Protein AF-A0A7W0XIB0-F1 (afdb_monomer_lite)

Radius of gyration: 14.89 Å; chains: 1; bounding box: 35×38×38 Å

Secondary structure (DSSP, 8-state):
---PPP-SSSHHHHHHHHHHHHTT-HHHHHHHHHHHHHHHTT-TTTHHHHHHHHHHHHHTT-HHHHHHHHHHHHHTT---HHHHHH-GGGGGGTT-HHHHHHHHHHHHHHHHHHHT-

Structure (mmCIF, N/CA/C/O backbone):
data_AF-A0A7W0XIB0-F1
#
_entry.id   AF-A0A7W0XIB0-F1
#
loop_
_atom_site.group_PDB
_atom_site.id
_atom_site.type_symbol
_atom_site.label_atom_id
_atom_site.label_alt_id
_atom_site.label_comp_id
_atom_site.label_asym_id
_atom_site.label_entity_id
_atom_site.label_seq_id
_atom_site.pdbx_PDB_ins_code
_atom_site.Cartn_x
_atom_site.Cartn_y
_atom_site.Cartn_z
_atom_site.occupancy
_atom_site.B_iso_or_equiv
_atom_site.auth_seq_id
_atom_site.auth_comp_id
_atom_site.auth_asym_id
_atom_site.auth_atom_id
_atom_site.pdbx_PDB_model_num
ATOM 1 N N . MET A 1 1 ? 15.693 24.400 22.013 1.00 48.78 1 MET A N 1
ATOM 2 C CA . MET A 1 1 ? 14.545 23.587 21.547 1.00 48.78 1 MET A CA 1
ATOM 3 C C . MET A 1 1 ? 15.015 22.758 20.361 1.00 48.78 1 MET A C 1
ATOM 5 O O . MET A 1 1 ? 15.563 23.350 19.443 1.00 48.78 1 MET A O 1
ATOM 9 N N . LYS A 1 2 ? 14.892 21.423 20.384 1.00 52.94 2 LYS A N 1
ATOM 10 C CA . LYS A 1 2 ? 15.227 20.599 19.208 1.00 52.94 2 LYS A CA 1
ATOM 11 C C . LYS A 1 2 ? 14.137 20.799 18.153 1.00 52.94 2 LYS A C 1
ATOM 13 O O . LYS A 1 2 ? 12.975 20.513 18.425 1.00 52.94 2 LYS A O 1
ATOM 18 N N . THR A 1 3 ? 14.498 21.316 16.986 1.00 58.09 3 THR A N 1
ATOM 19 C CA . THR A 1 3 ? 13.611 21.398 15.823 1.00 58.09 3 THR A CA 1
ATOM 20 C C . THR A 1 3 ? 13.573 20.031 15.156 1.00 58.09 3 THR A C 1
ATOM 22 O O . THR A 1 3 ? 14.567 19.591 14.584 1.00 58.09 3 THR A O 1
ATOM 25 N N . TYR A 1 4 ? 12.449 19.330 15.277 1.00 63.25 4 TYR A N 1
ATOM 26 C CA . TYR A 1 4 ? 12.231 18.083 14.550 1.00 63.25 4 TYR A CA 1
ATOM 27 C C . TYR A 1 4 ? 11.882 18.394 13.096 1.00 63.25 4 TYR A C 1
ATOM 29 O O . TYR A 1 4 ? 11.155 19.353 12.826 1.00 63.25 4 TYR A O 1
ATOM 37 N N . ALA A 1 5 ? 12.403 17.583 12.174 1.00 69.00 5 ALA A N 1
ATOM 38 C CA . ALA A 1 5 ? 12.057 17.688 10.765 1.00 69.00 5 ALA A CA 1
ATOM 39 C C . ALA A 1 5 ? 10.541 17.521 10.592 1.00 69.00 5 ALA A C 1
ATOM 41 O O . ALA A 1 5 ? 9.917 16.659 11.219 1.00 69.00 5 ALA A O 1
ATOM 42 N N . LYS A 1 6 ? 9.948 18.377 9.762 1.00 79.19 6 LYS A N 1
ATOM 43 C CA . LYS A 1 6 ? 8.540 18.268 9.390 1.00 79.19 6 LYS A CA 1
ATOM 44 C C . LYS A 1 6 ? 8.368 16.988 8.565 1.00 79.19 6 LYS A C 1
ATOM 46 O O . LYS A 1 6 ? 9.267 16.607 7.822 1.00 79.19 6 LYS A O 1
ATOM 51 N N . ASP A 1 7 ? 7.233 16.309 8.702 1.00 82.88 7 ASP A N 1
ATOM 52 C CA . ASP A 1 7 ? 6.893 15.192 7.816 1.00 82.88 7 ASP A CA 1
ATOM 53 C C . ASP A 1 7 ? 6.591 15.764 6.428 1.00 82.88 7 ASP A C 1
ATOM 55 O O . ASP A 1 7 ? 5.462 16.147 6.155 1.00 82.88 7 ASP A O 1
ATOM 59 N N . GLU A 1 8 ? 7.616 15.942 5.598 1.00 82.06 8 GLU A N 1
ATOM 60 C CA . GLU A 1 8 ? 7.495 16.583 4.281 1.00 82.06 8 GLU A CA 1
ATOM 61 C C . GLU A 1 8 ? 6.928 15.635 3.220 1.00 82.06 8 GLU A C 1
ATOM 63 O O . GLU A 1 8 ? 6.314 16.089 2.262 1.00 82.06 8 GLU A O 1
ATOM 68 N N . GLY A 1 9 ? 7.092 14.322 3.413 1.00 86.94 9 GLY A N 1
ATOM 69 C CA . GLY A 1 9 ? 6.632 13.297 2.473 1.00 86.94 9 GLY A CA 1
ATOM 70 C C . GLY A 1 9 ? 5.328 12.599 2.854 1.00 86.94 9 GLY A C 1
ATOM 71 O O . GLY A 1 9 ? 4.794 11.855 2.041 1.00 86.94 9 GLY A O 1
ATOM 72 N N . GLY A 1 10 ? 4.813 12.811 4.070 1.00 91.06 10 GLY A N 1
ATOM 73 C CA . GLY A 1 10 ? 3.670 12.056 4.598 1.00 91.06 10 GLY A CA 1
ATOM 74 C C . GLY A 1 10 ? 4.060 10.672 5.134 1.00 91.06 10 GLY A C 1
ATOM 75 O O . GLY A 1 10 ? 3.194 9.831 5.380 1.00 91.06 10 GLY A O 1
ATOM 76 N N . ASN A 1 11 ? 5.355 10.419 5.336 1.00 89.31 11 ASN A N 1
ATOM 77 C CA . ASN A 1 11 ? 5.895 9.126 5.748 1.00 89.31 11 ASN A CA 1
ATOM 78 C C . ASN A 1 11 ? 5.523 8.806 7.199 1.00 89.31 11 ASN A C 1
ATOM 80 O O . ASN A 1 11 ? 5.022 7.722 7.490 1.00 89.31 11 ASN A O 1
ATOM 84 N N . VAL A 1 12 ? 5.703 9.762 8.115 1.00 92.31 12 VAL A N 1
ATOM 85 C CA . VAL A 1 12 ? 5.323 9.563 9.526 1.00 92.31 12 VAL A CA 1
ATOM 86 C C . VAL A 1 12 ? 3.801 9.468 9.646 1.00 92.31 12 VAL A C 1
ATOM 88 O O . VAL A 1 12 ? 3.268 8.624 10.371 1.00 92.31 12 VAL A O 1
ATOM 91 N N . THR A 1 13 ? 3.092 10.300 8.886 1.00 95.06 13 THR A N 1
ATOM 92 C CA . THR A 1 13 ? 1.629 10.320 8.849 1.00 95.06 13 THR A CA 1
ATOM 93 C C . THR A 1 13 ? 1.061 9.005 8.300 1.00 95.06 13 THR A C 1
ATOM 95 O O . THR A 1 13 ? 0.117 8.465 8.873 1.00 95.06 13 THR A O 1
ATOM 98 N N . SER A 1 14 ? 1.650 8.422 7.254 1.00 95.88 14 SER A N 1
ATOM 99 C CA . SER A 1 14 ? 1.195 7.139 6.698 1.00 95.88 14 SER A CA 1
ATOM 100 C C . SER A 1 14 ? 1.473 5.952 7.624 1.00 95.88 14 SER A C 1
ATOM 102 O O . SER A 1 14 ? 0.611 5.084 7.765 1.00 95.88 14 SER A O 1
ATOM 104 N N . VAL A 1 15 ? 2.589 5.947 8.362 1.00 96.50 15 VAL A N 1
ATOM 105 C CA . VAL A 1 15 ? 2.823 4.947 9.422 1.00 96.50 15 VAL A CA 1
ATOM 106 C C . VAL A 1 15 ? 1.770 5.062 10.529 1.00 96.50 15 VAL A C 1
ATOM 108 O O . VAL A 1 15 ? 1.232 4.050 10.982 1.00 96.50 15 VAL A O 1
ATOM 111 N N . LYS A 1 16 ? 1.393 6.285 10.930 1.00 97.31 16 LYS A N 1
ATOM 112 C CA . LYS A 1 16 ? 0.285 6.490 11.878 1.00 97.31 16 LYS A CA 1
ATOM 113 C C . LYS A 1 16 ? -1.023 5.888 11.350 1.00 97.31 16 LYS A C 1
ATOM 115 O O . LYS A 1 16 ? -1.742 5.259 12.125 1.00 97.31 16 LYS A O 1
ATOM 120 N N . ALA A 1 17 ? -1.323 6.029 10.058 1.00 97.69 17 ALA A N 1
ATOM 121 C CA . ALA A 1 17 ? -2.505 5.405 9.464 1.00 97.69 17 ALA A CA 1
ATOM 122 C C . ALA A 1 17 ? -2.481 3.872 9.578 1.00 97.69 17 ALA A C 1
ATOM 124 O O . ALA A 1 17 ? -3.499 3.278 9.929 1.00 97.69 17 ALA A O 1
ATOM 125 N N . MET A 1 18 ? -1.325 3.233 9.365 1.00 97.88 18 MET A N 1
ATOM 126 C CA . MET A 1 18 ? -1.173 1.784 9.553 1.00 97.88 18 MET A CA 1
ATOM 127 C C . MET A 1 18 ? -1.463 1.361 10.998 1.00 97.88 18 MET A C 1
ATOM 129 O O . MET A 1 18 ? -2.177 0.385 11.222 1.00 97.88 18 MET A O 1
ATOM 133 N N . LEU A 1 19 ? -0.944 2.104 11.983 1.00 97.75 19 LEU A N 1
ATOM 134 C CA . LEU A 1 19 ? -1.192 1.831 13.404 1.00 97.75 19 LEU A CA 1
ATOM 135 C C . LEU A 1 19 ? -2.677 1.977 13.758 1.00 97.75 19 LEU A C 1
ATOM 137 O O . LEU A 1 19 ? -3.238 1.132 14.451 1.00 97.75 19 LEU A O 1
ATOM 141 N N . LEU A 1 20 ? -3.341 3.012 13.242 1.00 98.06 20 LEU A N 1
ATOM 142 C CA . LEU A 1 20 ? -4.779 3.203 13.437 1.00 98.06 20 LEU A CA 1
ATOM 143 C C . LEU A 1 20 ? -5.591 2.068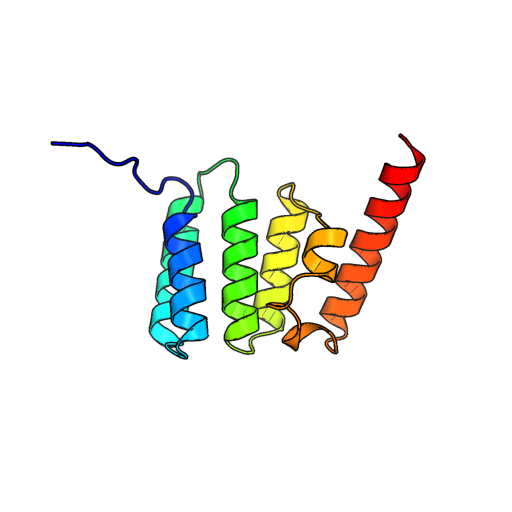 12.796 1.00 98.06 20 LEU A C 1
ATOM 145 O O . LEU A 1 20 ? -6.515 1.553 13.427 1.00 98.06 20 LEU A O 1
ATOM 149 N N . ALA A 1 21 ? -5.212 1.631 11.592 1.00 97.50 21 ALA A N 1
ATOM 150 C CA . ALA A 1 21 ? -5.842 0.503 10.915 1.00 97.50 21 ALA A CA 1
ATOM 151 C C . ALA A 1 21 ? -5.694 -0.800 11.715 1.00 97.50 21 ALA A C 1
ATOM 153 O O . ALA A 1 21 ? -6.678 -1.507 11.924 1.00 97.50 21 ALA A O 1
ATOM 154 N N . ARG A 1 22 ? -4.498 -1.074 12.257 1.00 95.69 22 ARG A N 1
ATOM 155 C CA . ARG A 1 22 ? -4.248 -2.206 13.171 1.00 95.69 22 ARG A CA 1
ATOM 156 C C . ARG A 1 22 ? -5.145 -2.181 14.404 1.00 95.69 22 ARG A C 1
ATOM 158 O O . ARG A 1 22 ? -5.614 -3.227 14.840 1.00 95.69 22 ARG A O 1
ATOM 165 N N . CYS A 1 23 ? -5.394 -1.000 14.960 1.00 96.44 23 CYS A N 1
ATOM 166 C CA . CYS A 1 23 ? -6.272 -0.820 16.113 1.00 96.44 23 CYS A CA 1
ATOM 167 C C . CYS A 1 23 ? -7.768 -0.794 15.748 1.00 96.44 23 CYS A C 1
ATOM 169 O O . CYS A 1 23 ? -8.578 -0.407 16.586 1.00 96.44 23 CYS A O 1
ATOM 171 N N . SER A 1 24 ? -8.149 -1.170 14.519 1.00 94.19 24 SER A N 1
ATOM 172 C CA . SER A 1 24 ? -9.535 -1.130 14.018 1.00 94.19 24 SER A CA 1
ATOM 173 C C . SER A 1 24 ? -10.184 0.263 14.071 1.00 94.19 24 SER A C 1
ATOM 175 O O . SER A 1 24 ? -11.405 0.404 14.032 1.00 94.19 24 SER A O 1
ATOM 177 N N . LYS A 1 25 ? -9.375 1.329 14.117 1.00 97.25 25 LYS A N 1
ATOM 178 C CA . LYS A 1 25 ? -9.836 2.724 14.125 1.00 97.25 25 LYS A CA 1
ATOM 179 C C . LYS A 1 25 ? -10.036 3.221 12.698 1.00 97.25 25 LYS A C 1
ATOM 181 O O . LYS A 1 25 ? -9.339 4.122 12.235 1.00 97.25 25 LYS A O 1
ATOM 186 N N . GLN A 1 26 ? -10.982 2.608 11.989 1.00 96.88 26 GLN A N 1
ATOM 187 C CA . GLN A 1 26 ? -11.136 2.772 10.542 1.00 96.88 26 GLN A CA 1
ATOM 188 C C . GLN A 1 26 ? -11.243 4.237 10.098 1.00 96.88 26 GLN A C 1
ATOM 190 O O . GLN A 1 26 ? -10.489 4.671 9.232 1.00 96.88 26 GLN A O 1
ATOM 195 N N . ARG A 1 27 ? -12.136 5.020 10.714 1.00 97.69 27 ARG A N 1
ATOM 196 C CA . ARG A 1 27 ? -12.337 6.427 10.338 1.00 97.69 27 ARG A CA 1
ATOM 197 C C . ARG A 1 27 ? -11.077 7.270 10.553 1.00 97.69 27 ARG A C 1
ATOM 199 O O . ARG A 1 27 ? -10.681 8.016 9.666 1.00 97.69 27 ARG A O 1
ATOM 206 N N . GLU A 1 28 ? -10.422 7.109 11.703 1.00 98.06 28 GLU A N 1
ATOM 207 C CA . GLU A 1 28 ? -9.177 7.825 12.007 1.00 98.06 28 GLU A CA 1
ATOM 208 C C . GLU A 1 28 ? -8.057 7.434 11.030 1.00 98.06 28 GLU A C 1
ATOM 210 O O . GLU A 1 28 ? -7.286 8.293 10.599 1.00 98.06 28 GLU A O 1
ATOM 215 N N . ALA A 1 29 ? -7.966 6.149 10.667 1.00 98.25 29 ALA A N 1
ATOM 216 C CA . ALA A 1 29 ? -6.997 5.658 9.695 1.00 98.25 29 ALA A CA 1
ATOM 217 C C . ALA A 1 29 ? -7.228 6.290 8.316 1.00 98.25 29 ALA A C 1
ATOM 219 O O . ALA A 1 29 ? -6.292 6.826 7.732 1.00 98.25 29 ALA A O 1
ATOM 220 N N . GLU A 1 30 ? -8.469 6.306 7.827 1.00 98.12 30 GLU A N 1
ATOM 221 C CA . GLU A 1 30 ? -8.828 6.902 6.534 1.00 98.12 30 GLU A CA 1
ATOM 222 C C . GLU A 1 30 ? -8.582 8.414 6.484 1.00 98.12 30 GLU A C 1
ATOM 224 O O . GLU A 1 30 ? -8.055 8.923 5.494 1.00 98.12 30 GLU A O 1
ATOM 229 N N . ASP A 1 31 ? -8.908 9.143 7.550 1.00 98.19 31 ASP A N 1
ATOM 230 C CA . ASP A 1 31 ? -8.628 10.579 7.623 1.00 98.19 31 ASP A CA 1
ATOM 231 C C . ASP A 1 31 ? -7.116 10.849 7.685 1.00 98.19 31 ASP A C 1
ATOM 233 O O . ASP A 1 31 ? -6.610 11.773 7.042 1.00 98.19 31 ASP A O 1
ATOM 237 N N . THR A 1 32 ? -6.365 9.985 8.371 1.00 97.88 32 THR A N 1
ATOM 238 C CA . THR A 1 32 ? -4.898 10.056 8.404 1.00 97.88 32 THR A CA 1
ATOM 239 C C . THR A 1 32 ? -4.281 9.714 7.041 1.00 97.88 32 THR A C 1
ATOM 241 O O . THR A 1 32 ? -3.313 10.360 6.642 1.00 97.88 32 THR A O 1
ATOM 244 N N . ILE A 1 33 ? -4.858 8.776 6.280 1.00 97.81 33 ILE A N 1
ATOM 245 C CA . ILE A 1 33 ? -4.459 8.478 4.893 1.00 97.81 33 ILE A CA 1
ATOM 246 C C . ILE A 1 33 ? -4.632 9.716 4.014 1.00 97.81 33 ILE A C 1
ATOM 248 O O . ILE A 1 33 ? -3.684 10.116 3.342 1.00 97.81 33 ILE A O 1
ATOM 252 N N . LYS A 1 34 ? -5.807 10.364 4.049 1.00 97.06 34 LYS A N 1
ATOM 253 C CA . LYS A 1 34 ? -6.051 11.603 3.285 1.00 97.06 34 LYS A CA 1
ATOM 254 C C . LYS A 1 34 ? -5.000 12.656 3.615 1.00 97.06 34 LYS A C 1
ATOM 256 O O . LYS A 1 34 ? -4.441 13.272 2.710 1.00 97.06 34 LYS A O 1
ATOM 261 N N . ARG A 1 35 ? -4.668 12.799 4.901 1.00 95.94 35 ARG A N 1
ATOM 262 C CA . ARG A 1 35 ? -3.643 13.741 5.345 1.00 95.94 35 ARG A CA 1
ATOM 263 C C . ARG A 1 35 ? -2.248 13.389 4.827 1.00 95.94 35 ARG A C 1
ATOM 265 O O . ARG A 1 35 ? -1.538 14.285 4.382 1.00 95.94 35 ARG A O 1
ATOM 272 N N . ALA A 1 36 ? -1.860 12.115 4.857 1.00 95.44 36 ALA A N 1
ATOM 273 C CA . ALA A 1 36 ? -0.579 11.667 4.312 1.00 95.44 36 ALA A CA 1
ATOM 274 C C . ALA A 1 36 ? -0.473 11.963 2.807 1.00 95.44 36 ALA A C 1
ATOM 276 O O . ALA A 1 36 ? 0.556 12.455 2.350 1.00 95.44 36 ALA A O 1
ATOM 277 N N . ILE A 1 37 ? -1.559 11.746 2.056 1.00 94.56 3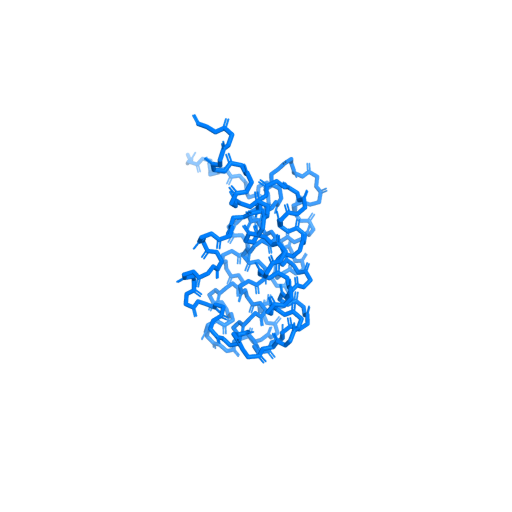7 ILE A N 1
ATOM 278 C CA . ILE A 1 37 ? -1.631 12.064 0.623 1.00 94.56 37 ILE A CA 1
ATOM 279 C C . ILE A 1 37 ? -1.455 13.565 0.393 1.00 94.56 37 ILE A C 1
ATOM 281 O O . ILE A 1 37 ? -0.670 13.961 -0.459 1.00 94.56 37 ILE A O 1
ATOM 285 N N . GLU A 1 38 ? -2.167 14.413 1.140 1.00 93.25 38 GLU A N 1
ATOM 286 C CA . GLU A 1 38 ? -2.048 15.872 1.013 1.00 93.25 38 GLU A CA 1
ATOM 287 C C . GLU A 1 38 ? -0.625 16.373 1.242 1.00 93.25 38 GLU A C 1
ATOM 289 O O . GLU A 1 38 ? -0.164 17.237 0.502 1.00 93.25 38 GLU A O 1
ATOM 294 N N . ILE A 1 39 ? 0.048 15.831 2.257 1.00 90.50 39 ILE A N 1
ATOM 295 C CA . ILE A 1 39 ? 1.426 16.184 2.593 1.00 90.50 39 ILE A CA 1
ATOM 296 C C . ILE A 1 39 ? 2.375 15.735 1.474 1.00 90.50 39 ILE A C 1
ATOM 298 O O . ILE A 1 39 ? 3.199 16.520 1.019 1.00 90.50 39 ILE A O 1
ATOM 302 N N . GLY A 1 40 ? 2.234 14.493 1.006 1.00 86.81 40 GLY A N 1
ATOM 303 C CA . GLY A 1 40 ? 3.160 13.887 0.052 1.00 86.81 40 GLY A CA 1
ATOM 304 C C . GLY A 1 40 ? 2.991 14.313 -1.411 1.00 86.81 40 GLY A C 1
ATOM 305 O O . GLY A 1 40 ? 3.851 13.987 -2.223 1.00 86.81 40 GLY A O 1
ATOM 306 N N . LYS A 1 41 ? 1.935 15.064 -1.766 1.00 80.12 41 LYS A N 1
ATOM 307 C CA . LYS A 1 41 ? 1.612 15.474 -3.155 1.00 80.12 41 LYS A CA 1
ATOM 308 C C . LYS A 1 41 ? 2.758 16.141 -3.925 1.00 80.12 41 LYS A C 1
ATOM 310 O O . LYS A 1 41 ? 2.762 16.076 -5.149 1.00 80.12 41 LYS A O 1
ATOM 315 N N . SER A 1 42 ? 3.677 16.814 -3.239 1.00 76.69 42 SER A N 1
ATOM 316 C CA . SER A 1 42 ? 4.809 17.527 -3.849 1.00 76.69 42 SER A CA 1
ATOM 317 C C . SER A 1 42 ? 6.168 16.904 -3.522 1.00 76.69 42 SER A C 1
ATOM 319 O O . SER A 1 42 ? 7.197 17.540 -3.743 1.00 76.69 42 SER A O 1
ATOM 321 N N . PHE A 1 43 ? 6.191 15.698 -2.951 1.00 79.44 43 PHE A N 1
ATOM 322 C CA . PHE A 1 43 ? 7.417 15.050 -2.500 1.00 79.44 43 PHE A CA 1
ATOM 323 C C . PHE A 1 43 ? 7.931 14.052 -3.544 1.00 79.44 43 PHE A C 1
ATOM 325 O O . PHE A 1 43 ? 7.181 13.206 -4.018 1.00 79.44 43 PHE A O 1
ATOM 332 N N . GLY A 1 44 ? 9.223 14.120 -3.881 1.00 75.38 44 GLY A N 1
ATOM 333 C CA . GLY A 1 44 ? 9.825 13.299 -4.946 1.00 75.38 44 GLY A CA 1
ATOM 334 C C . GLY A 1 44 ? 9.977 11.802 -4.632 1.00 75.38 44 GLY A C 1
ATOM 335 O O . GLY A 1 44 ? 10.361 11.036 -5.508 1.00 75.38 44 GLY A O 1
ATOM 336 N N . HIS A 1 45 ? 9.695 11.377 -3.396 1.00 80.12 45 HIS A N 1
ATOM 337 C CA . HIS A 1 45 ? 9.756 9.975 -2.963 1.00 80.12 45 HIS A CA 1
ATOM 338 C C . HIS A 1 45 ? 8.445 9.556 -2.288 1.00 80.12 45 HIS A C 1
ATOM 340 O O . HIS A 1 45 ? 8.418 9.134 -1.128 1.00 80.12 45 HIS A O 1
ATOM 346 N N . PHE A 1 46 ? 7.330 9.738 -2.996 1.00 88.38 46 PHE A N 1
ATOM 347 C CA . PHE A 1 46 ? 5.995 9.467 -2.470 1.00 88.38 46 PHE A CA 1
ATOM 348 C C . PHE A 1 46 ? 5.660 7.969 -2.428 1.00 88.38 46 PHE A C 1
ATOM 350 O O . PHE A 1 46 ? 4.831 7.556 -1.615 1.00 88.38 46 PHE A O 1
ATOM 357 N N . HIS A 1 47 ? 6.346 7.131 -3.210 1.00 89.31 47 HIS A N 1
ATOM 358 C CA . HIS A 1 47 ? 6.150 5.678 -3.225 1.00 89.31 47 HIS A CA 1
ATOM 359 C C . HIS A 1 47 ? 6.195 5.000 -1.842 1.00 89.31 47 HIS A C 1
ATOM 361 O O . HIS A 1 47 ? 5.426 4.069 -1.605 1.00 89.31 47 HIS A O 1
ATOM 367 N N . HIS A 1 48 ? 7.023 5.467 -0.897 1.00 90.94 48 HIS A N 1
ATOM 368 C CA . HIS A 1 48 ? 7.033 4.926 0.471 1.00 90.94 48 HIS A CA 1
ATOM 369 C C . HIS A 1 48 ? 5.724 5.220 1.210 1.00 90.94 48 HIS A C 1
ATOM 371 O O . HIS A 1 48 ? 5.144 4.340 1.848 1.00 90.94 48 HIS A O 1
ATOM 377 N N . THR A 1 49 ? 5.223 6.448 1.076 1.00 94.31 49 THR A N 1
ATOM 378 C CA . THR A 1 49 ? 3.924 6.844 1.623 1.00 94.31 49 THR A CA 1
ATOM 379 C C . THR A 1 49 ? 2.789 6.093 0.931 1.00 94.31 49 THR A C 1
ATOM 381 O O . THR A 1 49 ? 1.906 5.577 1.614 1.00 94.31 49 THR A O 1
ATOM 384 N N . ALA A 1 50 ? 2.838 5.939 -0.395 1.00 95.88 50 ALA A N 1
ATOM 385 C CA . ALA A 1 50 ? 1.870 5.151 -1.156 1.00 95.88 50 ALA A CA 1
ATOM 386 C C . ALA A 1 50 ? 1.825 3.684 -0.693 1.00 95.88 50 ALA A C 1
ATOM 388 O O . ALA A 1 50 ? 0.742 3.144 -0.468 1.00 95.88 50 ALA A O 1
ATOM 389 N N . TYR A 1 51 ? 2.981 3.058 -0.464 1.00 96.50 51 TYR A N 1
ATOM 390 C CA . TYR A 1 51 ? 3.050 1.697 0.067 1.00 96.50 51 TYR A CA 1
ATOM 391 C C . TYR A 1 51 ? 2.464 1.596 1.486 1.00 96.50 51 TYR A C 1
ATOM 393 O O . TYR A 1 51 ? 1.639 0.721 1.749 1.00 96.50 51 TYR A O 1
ATOM 401 N N . ASN A 1 52 ? 2.802 2.520 2.390 1.00 96.75 52 ASN A N 1
ATOM 402 C CA . ASN A 1 52 ? 2.229 2.533 3.741 1.00 96.75 52 ASN A CA 1
ATOM 403 C C . ASN A 1 52 ? 0.701 2.727 3.720 1.00 96.75 52 ASN A C 1
ATOM 405 O O . ASN A 1 52 ? -0.020 2.108 4.504 1.00 96.75 52 ASN A O 1
ATOM 409 N N . ILE A 1 53 ? 0.187 3.553 2.801 1.00 98.00 53 ILE A N 1
ATOM 410 C CA . ILE A 1 53 ? -1.255 3.721 2.579 1.00 98.00 53 ILE A CA 1
ATOM 411 C C . ILE A 1 53 ? -1.882 2.412 2.084 1.00 98.00 53 ILE A C 1
ATOM 413 O O . ILE A 1 53 ? -2.939 2.019 2.582 1.00 98.00 53 ILE A O 1
ATOM 417 N N . ALA A 1 54 ? -1.235 1.713 1.149 1.00 98.00 54 ALA A N 1
ATOM 418 C CA . ALA A 1 54 ? -1.704 0.416 0.675 1.00 98.00 54 ALA A CA 1
ATOM 419 C C . ALA A 1 54 ? -1.814 -0.605 1.811 1.00 98.00 54 ALA A C 1
ATOM 421 O O . ALA A 1 54 ? -2.836 -1.277 1.952 1.00 98.00 54 ALA A O 1
ATOM 422 N N . VAL A 1 55 ? -0.788 -0.667 2.663 1.00 98.25 55 VAL A N 1
ATOM 423 C CA . VAL A 1 55 ? -0.793 -1.504 3.863 1.00 98.25 55 VAL A CA 1
ATOM 424 C C . VAL A 1 55 ? -1.938 -1.107 4.792 1.00 98.25 55 VAL A C 1
ATOM 426 O O . VAL A 1 55 ? -2.677 -1.979 5.242 1.00 98.25 55 VAL A O 1
ATOM 429 N N . ALA A 1 56 ? -2.143 0.185 5.056 1.00 98.50 56 ALA A N 1
ATOM 430 C CA . ALA A 1 56 ? -3.254 0.635 5.890 1.00 98.50 56 ALA A CA 1
ATOM 431 C C . ALA A 1 56 ? -4.610 0.150 5.341 1.00 98.50 56 ALA A C 1
ATOM 433 O O . ALA A 1 56 ? -5.403 -0.403 6.100 1.00 98.50 56 ALA A O 1
ATOM 434 N N . TYR A 1 57 ? -4.854 0.253 4.031 1.00 98.56 57 TYR A N 1
ATOM 435 C CA . TYR A 1 57 ? -6.077 -0.275 3.414 1.00 98.56 57 TYR A CA 1
ATOM 436 C C . TYR A 1 57 ? -6.192 -1.803 3.480 1.00 98.56 57 TYR A C 1
ATOM 438 O O . TYR A 1 57 ? -7.279 -2.314 3.755 1.00 98.56 57 TYR A O 1
ATOM 446 N N . ALA A 1 58 ? -5.093 -2.541 3.303 1.00 98.25 58 ALA A N 1
ATOM 447 C CA . ALA A 1 58 ? -5.097 -4.000 3.419 1.00 98.25 58 ALA A CA 1
ATOM 448 C C . ALA A 1 58 ? -5.534 -4.459 4.822 1.00 98.25 58 ALA A C 1
ATOM 450 O O . ALA A 1 58 ? -6.288 -5.424 4.957 1.00 98.25 58 ALA A O 1
ATOM 451 N N . LEU A 1 59 ? -5.117 -3.725 5.859 1.00 98.06 59 LEU A N 1
ATOM 452 C CA . LEU A 1 59 ? -5.472 -3.981 7.260 1.00 98.06 59 LEU A CA 1
ATOM 453 C C . LEU A 1 59 ? -6.904 -3.588 7.606 1.00 98.06 59 LEU A C 1
ATOM 455 O O . LEU A 1 59 ? -7.498 -4.172 8.506 1.00 98.06 59 LEU A O 1
ATOM 459 N N . LEU A 1 60 ? -7.464 -2.626 6.876 1.00 97.56 60 LEU A N 1
ATOM 460 C CA . LEU A 1 60 ? -8.880 -2.270 6.944 1.00 97.56 60 LEU A CA 1
ATOM 461 C C . LEU A 1 60 ? -9.773 -3.222 6.128 1.00 97.56 60 LEU A C 1
ATOM 463 O O . LEU A 1 60 ? -10.969 -2.970 6.022 1.00 97.56 60 LEU A O 1
ATOM 467 N N . ASN A 1 61 ? -9.218 -4.295 5.548 1.00 97.00 61 ASN A N 1
ATOM 468 C CA . ASN A 1 61 ? -9.913 -5.217 4.642 1.00 97.00 61 ASN A CA 1
ATOM 469 C C . ASN A 1 61 ? -10.535 -4.510 3.423 1.00 97.00 61 ASN A C 1
ATOM 471 O O . ASN A 1 61 ? -11.643 -4.834 2.997 1.00 97.00 61 ASN A O 1
ATOM 475 N N . LYS A 1 62 ? -9.806 -3.543 2.855 1.00 97.81 62 LYS A N 1
ATOM 476 C CA . LYS A 1 62 ? -10.181 -2.789 1.652 1.00 97.81 62 LYS A CA 1
ATOM 477 C C . LYS A 1 62 ? -9.255 -3.145 0.481 1.00 97.81 62 LYS A C 1
ATOM 479 O O . LYS A 1 62 ? -8.295 -2.416 0.216 1.00 97.81 62 LYS A O 1
ATOM 484 N N . PRO A 1 63 ? -9.477 -4.297 -0.180 1.00 97.94 63 PRO A N 1
ATOM 485 C CA . PRO A 1 63 ? -8.523 -4.848 -1.138 1.00 97.94 63 PRO A CA 1
ATOM 486 C C . PRO A 1 63 ? -8.352 -3.976 -2.382 1.00 97.94 63 PRO A C 1
ATOM 488 O O . PRO A 1 63 ? -7.221 -3.736 -2.797 1.00 97.94 63 PRO A O 1
ATOM 491 N N . ALA A 1 64 ? -9.440 -3.429 -2.931 1.00 97.88 64 ALA A N 1
ATOM 492 C CA . ALA A 1 64 ? -9.382 -2.598 -4.132 1.00 97.88 64 ALA A CA 1
ATOM 493 C C . ALA A 1 64 ? -8.514 -1.343 -3.921 1.00 97.88 64 ALA A C 1
ATOM 495 O O . ALA A 1 64 ? -7.645 -1.026 -4.737 1.00 97.88 64 ALA A O 1
ATOM 496 N N . GLU A 1 65 ? -8.698 -0.642 -2.799 1.00 98.44 65 GLU A N 1
ATOM 497 C CA . 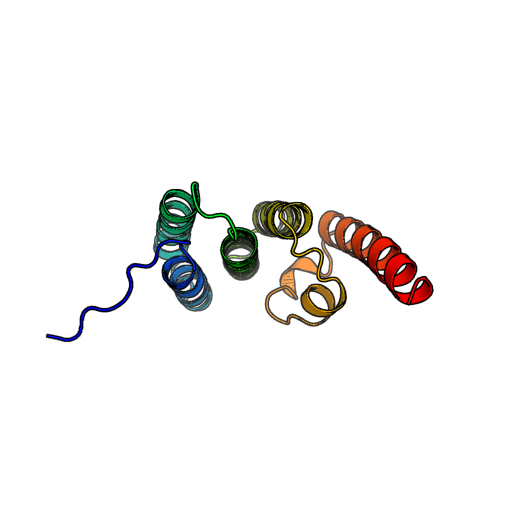GLU A 1 65 ? -7.888 0.519 -2.440 1.00 98.44 65 GLU A CA 1
ATOM 498 C C . GLU A 1 65 ? -6.437 0.134 -2.149 1.00 98.44 65 GLU A C 1
ATOM 500 O O . GLU A 1 65 ? -5.527 0.824 -2.608 1.00 98.44 65 GLU A O 1
ATOM 505 N N . ALA A 1 66 ? -6.205 -0.974 -1.440 1.00 98.44 66 ALA A N 1
ATOM 506 C CA . ALA A 1 66 ? -4.856 -1.454 -1.162 1.00 98.44 66 ALA A CA 1
ATOM 507 C C . ALA A 1 66 ? -4.080 -1.721 -2.461 1.00 98.44 66 ALA A C 1
ATOM 509 O O . ALA A 1 66 ? -2.981 -1.201 -2.646 1.00 98.44 66 ALA A O 1
ATOM 510 N N . ILE A 1 67 ? -4.680 -2.457 -3.397 1.00 98.06 67 ILE A N 1
ATOM 511 C CA . ILE A 1 67 ? -4.063 -2.813 -4.682 1.00 98.06 67 ILE A CA 1
ATOM 512 C C . ILE A 1 67 ? -3.806 -1.565 -5.529 1.00 98.06 67 ILE A C 1
ATOM 514 O O . ILE A 1 67 ? -2.722 -1.424 -6.097 1.00 98.06 67 ILE A O 1
ATOM 518 N N . LYS A 1 68 ? -4.746 -0.611 -5.554 1.00 97.81 68 LYS A N 1
ATOM 519 C CA . LYS A 1 68 ? -4.548 0.682 -6.225 1.00 97.81 68 LYS A CA 1
ATOM 520 C C . LYS A 1 68 ? -3.302 1.401 -5.704 1.00 97.81 68 LYS A C 1
ATOM 522 O O . LYS A 1 68 ? -2.507 1.899 -6.496 1.00 97.81 68 LYS A O 1
ATOM 527 N N . TRP A 1 69 ? -3.121 1.462 -4.388 1.00 97.62 69 TRP A N 1
ATOM 528 C CA . TRP A 1 69 ? -1.977 2.148 -3.787 1.00 97.62 69 TRP A CA 1
ATOM 529 C C . TRP A 1 69 ? -0.660 1.375 -3.932 1.00 97.62 69 TRP A C 1
ATOM 531 O O . TRP A 1 69 ? 0.384 2.007 -4.091 1.00 97.62 69 TRP A O 1
ATOM 541 N N . LEU A 1 70 ? -0.694 0.037 -3.983 1.00 97.31 70 LEU A N 1
ATOM 542 C CA . LEU A 1 70 ? 0.473 -0.766 -4.371 1.00 97.31 70 LEU A CA 1
ATOM 543 C C . LEU A 1 70 ? 0.911 -0.465 -5.805 1.00 97.31 70 LEU A C 1
ATOM 545 O O . LEU A 1 70 ? 2.107 -0.358 -6.063 1.00 97.31 70 LEU A O 1
ATOM 549 N N . GLN A 1 71 ? -0.043 -0.295 -6.724 1.00 95.75 71 GLN A N 1
ATOM 550 C CA . GLN A 1 71 ? 0.251 0.077 -8.106 1.00 95.75 71 GLN A CA 1
ATOM 551 C C . GLN A 1 71 ? 0.900 1.468 -8.176 1.00 95.75 71 GLN A C 1
ATOM 553 O O . GLN A 1 71 ? 1.928 1.609 -8.829 1.00 95.75 71 GLN A O 1
ATOM 558 N N . VAL A 1 72 ? 0.386 2.456 -7.427 1.00 94.50 72 VAL A N 1
ATOM 559 C CA . VAL A 1 72 ? 1.015 3.790 -7.324 1.00 94.50 72 VAL A CA 1
ATOM 560 C C . VAL A 1 72 ? 2.447 3.693 -6.794 1.00 94.50 72 VAL A C 1
ATOM 562 O O . VAL A 1 72 ? 3.349 4.285 -7.377 1.00 94.50 72 VAL A O 1
ATOM 565 N N . ALA A 1 73 ? 2.677 2.932 -5.720 1.00 94.31 73 ALA A N 1
ATOM 566 C CA . ALA A 1 73 ? 4.020 2.747 -5.175 1.00 94.31 73 ALA A CA 1
ATOM 567 C C . ALA A 1 73 ? 4.965 2.093 -6.198 1.00 94.31 73 ALA A C 1
ATOM 569 O O . ALA A 1 73 ? 6.101 2.534 -6.358 1.00 94.31 73 ALA A O 1
ATOM 570 N N . ALA A 1 74 ? 4.491 1.070 -6.914 1.00 93.50 74 ALA A N 1
ATOM 571 C CA . ALA A 1 74 ? 5.275 0.382 -7.932 1.00 93.50 74 ALA A CA 1
ATOM 572 C C . ALA A 1 74 ? 5.636 1.282 -9.122 1.00 93.50 74 ALA A C 1
ATOM 574 O O . ALA A 1 74 ? 6.780 1.246 -9.577 1.00 93.50 74 ALA A O 1
ATOM 575 N N . ASP A 1 75 ? 4.688 2.091 -9.599 1.00 90.31 75 ASP A N 1
ATOM 576 C CA . ASP A 1 75 ? 4.886 2.983 -10.747 1.00 90.31 75 ASP A CA 1
ATOM 577 C C . ASP A 1 75 ? 5.774 4.195 -10.407 1.00 90.31 75 ASP A C 1
ATOM 579 O O . ASP A 1 75 ? 6.520 4.657 -11.266 1.00 90.31 75 ASP A O 1
ATOM 583 N N . ASP A 1 76 ? 5.763 4.664 -9.153 1.00 84.25 76 ASP A N 1
ATOM 584 C CA . ASP A 1 76 ? 6.569 5.795 -8.650 1.00 84.25 76 ASP A CA 1
ATOM 585 C C . ASP A 1 76 ? 7.980 5.381 -8.158 1.00 84.25 76 ASP A C 1
ATOM 587 O O . ASP A 1 76 ? 8.645 6.090 -7.400 1.00 84.25 76 ASP A O 1
ATOM 591 N N . GLY A 1 77 ? 8.461 4.206 -8.581 1.00 80.00 77 GLY A N 1
ATOM 592 C CA . GLY A 1 77 ? 9.840 3.760 -8.346 1.00 80.00 77 GLY A CA 1
ATOM 593 C C . GLY A 1 77 ? 10.033 2.724 -7.235 1.00 80.00 77 GLY A C 1
ATOM 594 O O . GLY A 1 77 ? 11.176 2.406 -6.910 1.00 80.00 77 GLY A O 1
ATOM 595 N N . PHE A 1 78 ? 8.960 2.136 -6.694 1.00 76.88 78 PHE A N 1
ATOM 596 C CA . PHE A 1 78 ? 9.031 1.035 -5.720 1.00 76.88 78 PHE A CA 1
ATOM 597 C C . PHE A 1 78 ? 8.381 -0.281 -6.210 1.00 76.88 78 PHE A C 1
ATOM 599 O O . PHE A 1 78 ? 7.516 -0.833 -5.522 1.00 76.88 78 PHE A O 1
ATOM 606 N N . PRO A 1 79 ? 8.761 -0.845 -7.381 1.00 77.62 79 PRO A N 1
ATOM 607 C CA . PRO A 1 79 ? 8.223 -2.116 -7.885 1.00 77.62 79 PRO A CA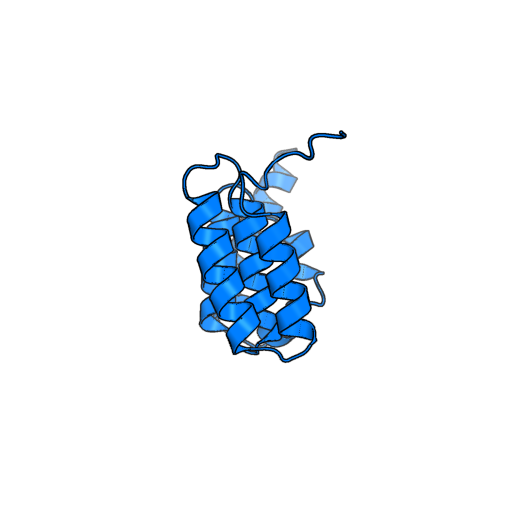 1
ATOM 608 C C . PRO A 1 79 ? 8.8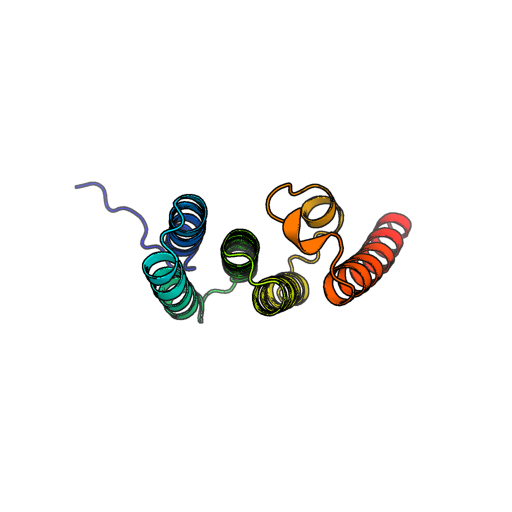50 -3.324 -7.160 1.00 77.62 79 PRO A C 1
ATOM 610 O O . PRO A 1 79 ? 9.441 -4.219 -7.769 1.00 77.62 79 PRO A O 1
ATOM 613 N N . CYS A 1 80 ? 8.774 -3.342 -5.829 1.00 85.31 80 CYS A N 1
ATOM 614 C CA . CYS A 1 80 ? 9.526 -4.269 -4.991 1.00 85.31 80 CYS A CA 1
ATOM 615 C C . CYS A 1 80 ? 8.802 -5.616 -4.830 1.00 85.31 80 CYS A C 1
ATOM 617 O O . CYS A 1 80 ? 8.199 -5.895 -3.792 1.00 85.31 80 CYS A O 1
ATOM 619 N N . TYR A 1 81 ? 8.876 -6.469 -5.861 1.00 92.25 81 TYR A N 1
ATOM 620 C CA . TYR A 1 81 ? 8.240 -7.795 -5.854 1.00 92.25 81 TYR A CA 1
ATOM 621 C C . TYR A 1 81 ? 8.570 -8.627 -4.600 1.00 92.25 81 TYR A C 1
ATOM 623 O O . TYR A 1 81 ? 7.622 -9.012 -3.912 1.00 92.25 81 TYR A O 1
ATOM 631 N N . PRO A 1 82 ? 9.850 -8.868 -4.230 1.00 93.19 82 PRO A N 1
ATOM 632 C CA . PRO A 1 82 ? 10.149 -9.716 -3.075 1.00 93.19 82 PRO A CA 1
ATOM 633 C C . PRO A 1 82 ? 9.598 -9.145 -1.765 1.00 93.19 82 PRO A C 1
ATOM 635 O O . PRO A 1 82 ? 9.195 -9.896 -0.881 1.00 93.19 82 PRO A O 1
ATOM 638 N N . TRP A 1 83 ? 9.541 -7.817 -1.636 1.00 94.31 83 TRP A N 1
ATOM 639 C CA . TRP A 1 83 ? 8.987 -7.170 -0.450 1.00 94.31 83 TRP A CA 1
ATOM 640 C C . TRP A 1 83 ? 7.473 -7.376 -0.358 1.00 94.31 83 TRP A C 1
ATOM 642 O O . TRP A 1 83 ? 6.977 -7.854 0.660 1.00 94.31 83 TRP A O 1
ATOM 652 N N . PHE A 1 84 ? 6.731 -7.107 -1.437 1.00 95.25 84 PHE A N 1
ATOM 653 C CA . PHE A 1 84 ? 5.277 -7.314 -1.460 1.00 95.25 84 PHE A CA 1
ATOM 654 C C . PHE A 1 84 ? 4.894 -8.795 -1.332 1.00 95.25 84 PHE A C 1
ATOM 656 O O . PHE A 1 84 ? 3.860 -9.130 -0.751 1.00 95.25 84 PHE A O 1
ATOM 663 N N . GLU A 1 85 ? 5.720 -9.705 -1.847 1.00 96.44 85 GLU A N 1
ATOM 664 C CA . GLU A 1 85 ? 5.516 -11.149 -1.714 1.00 96.44 85 GLU A CA 1
ATOM 665 C C . GLU A 1 85 ? 5.596 -11.613 -0.255 1.00 96.44 85 GLU A C 1
ATOM 667 O O . GLU A 1 85 ? 4.766 -12.415 0.165 1.00 96.44 85 GLU A O 1
ATOM 672 N N . ASN A 1 86 ? 6.529 -11.067 0.529 1.00 96.00 86 ASN A N 1
ATOM 673 C CA . ASN A 1 86 ? 6.804 -11.535 1.890 1.00 96.00 86 ASN A CA 1
ATOM 674 C C . ASN A 1 86 ? 6.124 -10.708 2.994 1.00 96.00 86 ASN A C 1
ATOM 676 O O . ASN A 1 86 ? 6.115 -11.120 4.153 1.00 96.00 86 ASN A O 1
ATOM 680 N N . ASP A 1 87 ? 5.536 -9.555 2.668 1.00 96.50 87 ASP A N 1
ATOM 681 C CA . ASP A 1 87 ? 4.871 -8.713 3.662 1.00 96.50 87 ASP A CA 1
ATOM 682 C C . ASP A 1 87 ? 3.577 -9.353 4.204 1.00 96.50 87 ASP A C 1
ATOM 684 O O . ASP A 1 87 ? 2.567 -9.489 3.503 1.00 96.50 87 ASP A O 1
ATOM 688 N N . ALA A 1 88 ? 3.585 -9.694 5.494 1.00 96.81 88 ALA A N 1
ATOM 689 C CA . ALA A 1 88 ? 2.440 -10.272 6.193 1.00 96.81 88 ALA A CA 1
ATOM 690 C C . ALA A 1 88 ? 1.236 -9.317 6.286 1.00 96.81 88 ALA A C 1
ATOM 692 O O . ALA A 1 88 ? 0.101 -9.770 6.443 1.00 96.81 88 ALA A O 1
ATOM 693 N N . ASN A 1 89 ? 1.446 -8.004 6.154 1.00 96.94 89 ASN A N 1
ATOM 694 C CA . ASN A 1 89 ? 0.358 -7.025 6.143 1.00 96.94 89 ASN A CA 1
ATOM 695 C C . ASN A 1 89 ? -0.558 -7.164 4.927 1.00 96.94 89 ASN A C 1
ATOM 697 O O . ASN A 1 89 ? -1.709 -6.741 4.976 1.00 96.94 89 ASN A O 1
ATOM 701 N N . LEU A 1 90 ? -0.043 -7.756 3.849 1.00 97.75 90 LEU A N 1
ATOM 702 C CA . LEU A 1 90 ? -0.763 -7.971 2.599 1.00 97.75 90 LEU A CA 1
ATOM 703 C C . LEU A 1 90 ? -1.400 -9.367 2.537 1.00 97.75 90 LEU A C 1
ATOM 705 O O . LEU A 1 90 ? -1.933 -9.755 1.500 1.00 97.75 90 LEU A O 1
ATOM 709 N N . ASN A 1 91 ? -1.377 -10.135 3.635 1.00 97.25 91 ASN A N 1
ATOM 710 C CA . ASN A 1 91 ? -1.924 -11.494 3.663 1.00 97.25 91 ASN A CA 1
ATOM 711 C C . ASN A 1 91 ? -3.418 -11.554 3.319 1.00 97.25 91 ASN A C 1
ATOM 713 O O . ASN A 1 91 ? -3.853 -12.522 2.693 1.00 97.25 91 ASN A O 1
ATOM 717 N N . SER A 1 92 ? -4.188 -10.515 3.657 1.00 96.75 92 SER A N 1
ATOM 718 C CA . SER A 1 92 ? -5.606 -10.409 3.286 1.00 96.75 92 SER A CA 1
ATOM 719 C C . SER A 1 92 ? -5.826 -10.351 1.769 1.00 96.75 92 SER A C 1
ATOM 721 O O . SER A 1 92 ? -6.886 -10.750 1.297 1.00 96.75 92 SER A O 1
ATOM 723 N N . LEU A 1 93 ? -4.820 -9.932 0.993 1.00 97.94 93 LEU A N 1
ATOM 724 C CA . LEU A 1 93 ? -4.905 -9.765 -0.461 1.00 97.94 93 LEU A CA 1
ATOM 725 C C . LEU A 1 93 ? -4.499 -11.021 -1.243 1.00 97.94 93 LEU A C 1
ATOM 727 O O . LEU A 1 93 ? -4.707 -11.090 -2.447 1.00 97.94 93 LEU A O 1
ATOM 731 N N . ARG A 1 94 ? -3.918 -12.040 -0.596 1.00 97.06 94 ARG A N 1
ATOM 732 C CA . ARG A 1 94 ? -3.274 -13.180 -1.288 1.00 97.06 94 ARG A CA 1
ATOM 733 C C . ARG A 1 94 ? -4.230 -14.014 -2.146 1.00 97.06 94 ARG A C 1
ATOM 735 O O . ARG A 1 94 ? -3.768 -14.729 -3.029 1.00 97.06 94 ARG A O 1
ATOM 742 N N . LYS A 1 95 ? -5.533 -13.946 -1.864 1.00 96.62 95 LYS A N 1
ATOM 743 C CA . LYS A 1 95 ? -6.596 -14.642 -2.608 1.00 96.62 95 LYS A CA 1
ATOM 744 C C . LYS A 1 95 ? -7.341 -13.733 -3.591 1.00 96.62 95 LYS A C 1
ATOM 746 O O . LYS A 1 95 ? -8.231 -14.214 -4.280 1.00 96.62 95 LYS A O 1
ATOM 751 N N . ASP A 1 96 ? -7.014 -12.445 -3.629 1.00 98.06 96 ASP A N 1
ATOM 752 C CA . ASP A 1 96 ? -7.640 -11.485 -4.532 1.00 98.06 96 ASP A CA 1
ATOM 753 C C . ASP A 1 96 ? -7.038 -11.617 -5.941 1.00 98.06 96 ASP A C 1
ATOM 755 O O . ASP A 1 96 ? -5.818 -11.567 -6.119 1.00 98.06 96 ASP A O 1
ATOM 759 N N . GLU A 1 97 ? -7.887 -11.799 -6.954 1.00 97.88 97 GLU A N 1
ATOM 760 C CA . GLU A 1 97 ? -7.448 -12.016 -8.338 1.00 97.88 97 GLU A CA 1
ATOM 761 C C . GLU A 1 97 ? -6.676 -10.819 -8.911 1.00 97.88 97 GLU A C 1
ATOM 763 O O . GLU A 1 97 ? -5.705 -11.006 -9.654 1.00 97.88 97 GLU A O 1
ATOM 768 N N . GLN A 1 98 ? -7.050 -9.589 -8.538 1.00 97.56 98 GLN A N 1
ATOM 769 C CA . GLN A 1 98 ? -6.350 -8.383 -8.982 1.00 97.56 98 GLN A CA 1
ATOM 770 C C . GLN A 1 98 ? -4.954 -8.321 -8.359 1.00 97.56 98 GLN A C 1
ATOM 772 O O . GLN A 1 98 ? -3.981 -8.007 -9.051 1.00 97.56 98 GLN A O 1
ATOM 777 N N . PHE A 1 99 ? -4.828 -8.684 -7.079 1.00 98.00 99 PHE A N 1
ATOM 778 C CA . PHE A 1 99 ? -3.533 -8.747 -6.404 1.00 98.00 99 PHE A CA 1
ATOM 779 C C . PHE A 1 99 ? -2.632 -9.833 -7.005 1.00 98.00 99 PHE A C 1
ATOM 781 O O . PHE A 1 99 ? -1.455 -9.581 -7.269 1.00 98.00 99 PHE A O 1
ATOM 788 N N . ILE A 1 100 ? -3.176 -11.021 -7.287 1.00 98.31 100 ILE A N 1
ATOM 789 C CA . ILE A 1 100 ? -2.438 -12.114 -7.939 1.00 98.31 100 ILE A CA 1
ATOM 790 C C . ILE A 1 100 ? -1.914 -11.663 -9.311 1.00 98.31 100 ILE A C 1
ATOM 792 O O . ILE A 1 100 ? -0.729 -11.839 -9.613 1.00 98.31 100 ILE A O 1
ATOM 796 N N . GLY A 1 101 ? -2.766 -11.034 -10.127 1.00 97.81 101 GLY A N 1
ATOM 797 C CA . GLY A 1 101 ? -2.379 -10.505 -11.437 1.00 97.81 101 GLY A CA 1
ATOM 798 C C . GLY A 1 101 ? -1.294 -9.427 -11.347 1.00 97.81 101 GLY A C 1
ATOM 799 O O . GLY A 1 101 ? -0.313 -9.461 -12.101 1.00 97.81 101 GLY A O 1
ATOM 800 N N . PHE A 1 102 ? -1.428 -8.508 -10.388 1.00 97.12 102 PHE A N 1
ATOM 801 C CA . PHE A 1 102 ? -0.437 -7.472 -10.096 1.00 97.12 102 PHE A CA 1
ATOM 802 C C . PHE A 1 102 ? 0.923 -8.072 -9.703 1.00 97.12 102 PHE A C 1
ATOM 804 O O . PHE A 1 102 ? 1.947 -7.740 -10.308 1.00 97.12 102 PHE A O 1
ATOM 811 N N . MET A 1 103 ? 0.941 -9.025 -8.768 1.00 98.00 103 MET A N 1
ATOM 812 C CA . MET A 1 103 ? 2.167 -9.695 -8.326 1.00 98.00 103 MET A CA 1
ATOM 813 C C . MET A 1 103 ? 2.830 -10.492 -9.451 1.00 98.00 103 MET A C 1
ATOM 815 O O . MET A 1 103 ? 4.053 -10.457 -9.585 1.00 98.00 103 MET A O 1
ATOM 819 N N . ALA A 1 104 ? 2.050 -11.148 -10.315 1.00 97.50 104 ALA A N 1
ATOM 820 C CA . ALA A 1 104 ? 2.585 -11.847 -11.481 1.00 97.50 104 ALA A CA 1
ATOM 821 C C . ALA A 1 104 ? 3.273 -10.888 -12.471 1.00 97.50 104 ALA A C 1
ATOM 823 O O . ALA A 1 104 ? 4.306 -11.235 -13.050 1.00 97.50 104 ALA A O 1
ATOM 824 N N . LYS A 1 105 ? 2.734 -9.674 -12.665 1.00 95.69 105 LYS A N 1
ATOM 825 C CA . LYS A 1 105 ? 3.378 -8.627 -13.477 1.00 95.69 105 LYS A CA 1
ATOM 826 C C . LYS A 1 105 ? 4.708 -8.193 -12.859 1.00 95.69 105 LYS A C 1
ATOM 828 O O . LYS A 1 105 ? 5.714 -8.188 -13.571 1.00 95.69 105 LYS A O 1
ATOM 833 N N . LEU A 1 106 ? 4.723 -7.882 -11.561 1.00 95.50 106 LEU A N 1
ATOM 834 C CA . LEU A 1 106 ? 5.942 -7.466 -10.860 1.00 95.50 106 LEU A CA 1
ATOM 835 C C . LEU A 1 106 ? 7.013 -8.561 -10.853 1.00 95.50 106 LEU A C 1
ATOM 837 O O . LEU A 1 106 ? 8.180 -8.264 -11.093 1.00 95.50 106 LEU A O 1
ATOM 841 N N . LYS A 1 107 ? 6.621 -9.828 -10.666 1.00 96.12 107 LYS A N 1
ATOM 842 C CA . LYS A 1 107 ? 7.537 -10.974 -10.713 1.00 96.12 107 LYS A CA 1
ATOM 843 C C . LYS A 1 107 ? 8.291 -11.042 -12.034 1.00 96.12 107 LYS A C 1
ATOM 845 O O . LYS A 1 107 ? 9.515 -11.086 -12.038 1.00 96.12 107 LYS A O 1
ATOM 850 N N . ARG A 1 108 ? 7.567 -10.977 -13.159 1.00 95.00 108 ARG A N 1
ATOM 851 C CA . ARG A 1 108 ? 8.176 -11.018 -14.499 1.00 95.00 108 ARG A CA 1
ATOM 852 C C . ARG A 1 108 ? 9.164 -9.875 -14.714 1.00 95.00 108 ARG A C 1
ATOM 854 O O . ARG A 1 108 ? 10.195 -10.069 -15.348 1.00 95.00 108 ARG A O 1
ATOM 861 N N . GLN A 1 109 ? 8.842 -8.677 -14.226 1.00 92.56 109 GLN A N 1
ATOM 862 C CA . GLN A 1 109 ? 9.741 -7.527 -14.314 1.00 92.56 109 GLN A CA 1
ATOM 863 C C . GLN A 1 109 ? 10.998 -7.737 -13.458 1.00 92.56 109 GLN A C 1
ATOM 865 O O . GLN A 1 109 ? 12.109 -7.531 -13.942 1.00 92.56 109 GLN A O 1
ATOM 870 N N . TRP A 1 110 ? 10.829 -8.200 -12.220 1.00 93.75 110 TRP A N 1
ATOM 871 C CA . TRP A 1 110 ? 11.928 -8.488 -11.303 1.00 93.75 110 TRP A CA 1
ATOM 872 C C . TRP A 1 110 ? 12.868 -9.580 -11.837 1.00 93.75 110 TRP A C 1
ATOM 874 O O . TRP A 1 110 ? 14.083 -9.396 -11.828 1.00 93.75 110 TRP A O 1
ATOM 884 N N . GLU A 1 111 ? 12.325 -10.677 -12.373 1.00 93.75 111 GLU A N 1
ATOM 885 C CA . GLU A 1 111 ? 13.108 -11.758 -12.991 1.00 93.75 111 GLU A CA 1
ATOM 886 C C . GLU A 1 111 ? 13.928 -11.260 -14.187 1.00 93.75 111 GLU A C 1
ATOM 888 O O . GLU A 1 111 ? 15.097 -11.620 -14.319 1.00 93.75 111 GLU A O 1
ATOM 893 N N . ARG A 1 112 ? 13.351 -10.385 -15.025 1.00 91.94 112 ARG A N 1
ATOM 894 C CA . ARG A 1 112 ? 14.072 -9.761 -16.146 1.00 91.94 112 ARG A CA 1
ATOM 895 C C . ARG A 1 112 ? 15.253 -8.925 -15.665 1.00 91.94 112 ARG A C 1
ATOM 897 O O . ARG A 1 112 ? 16.343 -9.098 -16.193 1.00 91.94 112 ARG A O 1
ATOM 904 N N . TYR A 1 113 ? 15.059 -8.063 -14.665 1.00 88.94 113 TYR A N 1
ATOM 905 C CA . TYR A 1 113 ? 16.152 -7.245 -14.126 1.00 88.94 113 TYR A CA 1
ATOM 906 C C . TYR A 1 113 ? 17.237 -8.082 -13.450 1.00 88.94 113 TYR A C 1
ATOM 908 O O . TYR A 1 113 ? 18.420 -7.774 -13.570 1.00 88.94 113 TYR A O 1
ATOM 916 N N . LYS A 1 114 ? 16.849 -9.168 -12.777 1.00 88.12 114 LYS A N 1
ATOM 917 C CA . LYS A 1 114 ? 17.796 -10.100 -12.163 1.00 88.12 114 LYS A CA 1
ATOM 918 C C . LYS A 1 114 ? 18.670 -10.811 -13.201 1.00 88.12 114 LYS A C 1
ATOM 920 O O . LYS A 1 114 ? 19.820 -11.092 -12.907 1.00 88.12 114 LYS A O 1
ATOM 925 N N . ALA A 1 115 ? 18.137 -11.100 -14.387 1.00 87.62 115 ALA A N 1
ATOM 926 C CA . ALA A 1 115 ? 18.878 -11.753 -15.467 1.00 87.62 115 ALA A CA 1
ATOM 927 C C . ALA A 1 115 ? 19.824 -10.808 -16.236 1.00 87.62 115 ALA A C 1
ATOM 929 O O . ALA A 1 115 ? 20.626 -11.278 -17.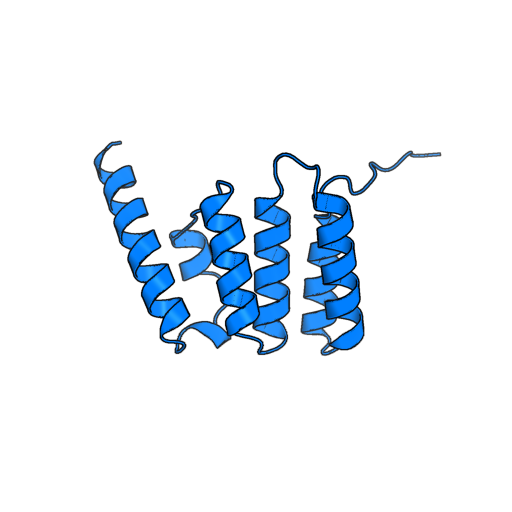037 1.00 87.62 115 ALA A O 1
ATOM 930 N N . THR A 1 116 ? 19.709 -9.492 -16.030 1.00 83.12 116 THR A N 1
ATOM 931 C CA . THR A 1 116 ? 20.554 -8.467 -16.671 1.00 83.12 116 THR A CA 1
ATOM 932 C C . THR A 1 116 ? 21.705 -7.967 -15.789 1.00 83.12 116 THR A C 1
ATOM 934 O O . THR A 1 116 ? 22.413 -7.049 -16.199 1.00 83.12 116 THR A O 1
ATOM 937 N N . LEU A 1 117 ? 21.862 -8.534 -14.589 1.00 60.12 117 LEU A N 1
ATOM 938 C CA . LEU A 1 117 ? 22.948 -8.277 -13.634 1.00 60.12 117 LEU A CA 1
ATOM 939 C C . LEU A 1 117 ? 23.975 -9.411 -13.694 1.00 60.12 117 LEU A C 1
ATOM 941 O O . LEU A 1 117 ? 25.177 -9.097 -13.573 1.00 60.12 117 LEU A O 1
#

pLDDT: mean 91.9, std 9.75, range [48.78, 98.56]

Sequence (117 aa):
MKTYAKDEGGNVTSVKAMLLARCSKQREAEDTIKRAIEIGKSFGHFHHTAYNIAVAYALLNKPAEAIKWLQVAADDGFPCYPWFENDANLNSLRKDEQFIGFMAKLKRQWERYKATL

Foldseek 3Di:
DDDDDDPQQLLVLLLVLLVCLLVVVPVSSVVSLVVSCVSRVPPLQNLNSLQSNLLSCLSNLNQVSSLVSPVVSCVSPCLPLVCCVPDPSNVSCPPPPSVVVSSVVSVVVVVVVVVVD